Protein AF-A0A529VLB3-F1 (afdb_monomer)

Secondary structure (DSSP, 8-state):
------GGGHHHHHHHHHHTHHHHHHHHHHHHTT--HHHHTTB-GGGHHHHHHHHHHHHTS--

Sequence (63 aa):
GVVVVPVSMAPQVIEEAKKHHDWEEFSREKLMQGAPLQRYYPLHDDARGEYEEWRNARGRHGR

Mean predicted aligned error: 9.89 Å

Radius of gyration: 14.64 Å; Cα contacts (8 Å, |Δi|>4): 15; chains: 1; bounding box: 32×33×38 Å

Solvent-accessible surface area (backbone atoms only — not comparable to full-atom values): 3968 Å² total; per-residue (Å²): 139,88,84,89,76,61,76,91,47,46,67,58,52,55,53,54,60,64,69,42,54,71,54,53,53,52,46,50,53,41,42,74,73,70,45,67,63,71,56,56,54,73,68,40,78,85,48,47,63,63,49,52,54,51,51,57,58,55,70,66,72,78,122

pLDDT: mean 72.67, std 12.3, range [40.41, 96.06]

Foldseek 3Di:
DDDDDPPVCVVVCVVVVVVCPLLVVVLVVCVVVVHDSVCSVVPDPVCVVVSVVVVVVVVVVPD

Nearest PDB structures (foldseek):
  4m1p-assembly1_A  TM=3.876E-01  e=9.779E+00  Geobacillus thermodenitrificans NG80-2

Structure (mmCIF, N/CA/C/O backbone):
data_AF-A0A529VLB3-F1
#
_entry.id   AF-A0A529VLB3-F1
#
loop_
_atom_site.group_PDB
_atom_site.id
_atom_site.type_symbol
_atom_site.label_atom_id
_atom_site.label_alt_id
_atom_site.label_comp_id
_atom_site.label_asym_id
_atom_site.label_entity_id
_atom_site.label_seq_id
_atom_site.pdbx_PDB_ins_code
_atom_site.Cartn_x
_atom_site.Cartn_y
_atom_site.Cartn_z
_atom_site.occupancy
_atom_site.B_iso_or_equiv
_atom_site.auth_seq_id
_atom_site.auth_comp_id
_atom_site.auth_asym_id
_atom_site.auth_atom_id
_atom_site.pdbx_PDB_model_num
ATOM 1 N N . GLY A 1 1 ? -18.669 -3.706 -1.574 1.00 79.88 1 GLY A N 1
ATOM 2 C CA . GLY A 1 1 ? -18.928 -4.782 -0.592 1.00 79.88 1 GLY A CA 1
ATOM 3 C C . GLY A 1 1 ? -18.601 -4.285 0.803 1.00 79.88 1 GLY A C 1
ATOM 4 O O . GLY A 1 1 ? -18.097 -3.176 0.915 1.00 79.88 1 GLY A O 1
ATOM 5 N N . VAL A 1 2 ? -18.887 -5.073 1.841 1.00 88.56 2 VAL A N 1
ATOM 6 C CA . VAL A 1 2 ? -18.535 -4.755 3.239 1.00 88.56 2 VAL A CA 1
ATOM 7 C C . VAL A 1 2 ? -17.414 -5.687 3.685 1.00 88.56 2 VAL A C 1
ATOM 9 O O . VAL A 1 2 ? -17.472 -6.883 3.409 1.00 88.56 2 VAL A O 1
ATOM 12 N N . VAL A 1 3 ? -16.409 -5.139 4.367 1.00 89.25 3 VAL A N 1
ATOM 13 C CA . VAL A 1 3 ? -15.304 -5.896 4.967 1.00 89.25 3 VAL A CA 1
ATOM 14 C C . VAL A 1 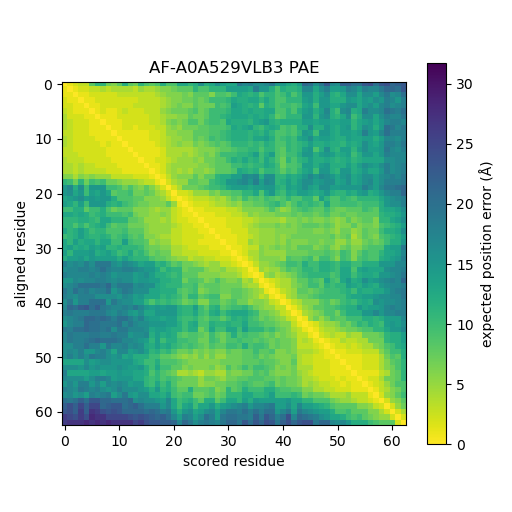3 ? -15.327 -5.647 6.471 1.00 89.25 3 VAL A C 1
ATOM 16 O O . VAL A 1 3 ? -15.410 -4.500 6.904 1.00 89.25 3 VAL A O 1
ATOM 19 N N . VAL A 1 4 ? -15.280 -6.717 7.265 1.00 92.75 4 VAL A N 1
ATOM 20 C CA . VAL A 1 4 ? -15.246 -6.643 8.731 1.00 92.75 4 VAL A CA 1
ATOM 21 C C . VAL A 1 4 ? -13.807 -6.837 9.190 1.00 92.75 4 VAL A C 1
ATOM 23 O O . VAL A 1 4 ? -13.190 -7.853 8.883 1.00 92.75 4 VAL A O 1
ATOM 26 N N . VAL A 1 5 ? -13.284 -5.862 9.931 1.00 90.69 5 VAL A N 1
ATOM 27 C CA . VAL A 1 5 ? -11.920 -5.879 10.472 1.00 90.69 5 VAL A CA 1
ATOM 28 C C . VAL A 1 5 ? -11.997 -6.003 11.998 1.00 90.69 5 VAL A C 1
ATOM 30 O O . VAL A 1 5 ? -12.713 -5.216 12.623 1.00 90.69 5 VAL A O 1
ATOM 33 N N . PRO A 1 6 ? -11.282 -6.956 12.625 1.00 96.06 6 PRO A N 1
ATOM 34 C CA . PRO A 1 6 ? -11.186 -7.032 14.081 1.00 96.06 6 PRO A CA 1
ATOM 35 C C . PRO A 1 6 ? -10.641 -5.732 14.684 1.00 96.06 6 PRO A C 1
ATOM 37 O O . PRO A 1 6 ? -9.670 -5.171 14.180 1.00 96.06 6 PRO A O 1
ATOM 40 N N . VAL A 1 7 ? -11.214 -5.271 15.801 1.00 94.69 7 VAL A N 1
ATOM 41 C CA . VAL A 1 7 ? -10.824 -3.987 16.423 1.00 94.69 7 VAL A CA 1
ATOM 42 C C . VAL A 1 7 ? -9.342 -3.934 16.811 1.00 94.69 7 VAL A C 1
ATOM 44 O O . VAL A 1 7 ? -8.711 -2.888 16.692 1.00 94.69 7 VAL A O 1
ATOM 47 N N . SER A 1 8 ? -8.755 -5.071 17.192 1.00 95.38 8 SER A N 1
ATOM 48 C CA . SER A 1 8 ? -7.326 -5.194 17.500 1.00 95.38 8 SER A CA 1
ATOM 49 C C . SER A 1 8 ? -6.418 -4.930 16.295 1.00 95.38 8 SER A C 1
ATOM 51 O O . SER A 1 8 ? -5.285 -4.496 16.477 1.00 95.38 8 SER A O 1
ATOM 53 N N . MET A 1 9 ? -6.914 -5.149 15.075 1.00 93.69 9 MET A N 1
ATOM 54 C CA . MET A 1 9 ? -6.189 -4.930 13.819 1.00 93.69 9 MET A CA 1
ATOM 55 C C . MET A 1 9 ? -6.438 -3.547 13.213 1.00 93.69 9 MET A C 1
ATOM 57 O O . MET A 1 9 ? -5.729 -3.154 12.289 1.00 93.69 9 MET A O 1
ATOM 61 N N . ALA A 1 10 ? -7.405 -2.785 13.732 1.00 90.56 10 ALA A N 1
ATOM 62 C CA . ALA A 1 10 ? -7.709 -1.440 13.253 1.00 90.56 10 ALA A CA 1
ATOM 63 C C . ALA A 1 10 ? -6.471 -0.524 13.124 1.00 90.56 10 ALA A C 1
ATOM 65 O O . ALA A 1 10 ? -6.308 0.065 12.055 1.00 90.56 10 ALA A O 1
ATOM 66 N N . PRO A 1 11 ? -5.562 -0.414 14.120 1.00 90.44 11 PRO A N 1
ATOM 67 C CA . PRO A 1 11 ? -4.388 0.450 13.979 1.00 90.44 11 PRO A CA 1
ATOM 68 C C . PRO A 1 11 ? -3.445 -0.003 12.857 1.00 90.44 11 PRO A C 1
ATOM 70 O O . PRO A 1 11 ? -2.951 0.837 12.111 1.00 90.44 11 PRO A O 1
ATOM 73 N N . GLN A 1 12 ? -3.249 -1.314 12.685 1.00 89.19 12 GLN A N 1
ATOM 74 C CA . GLN A 1 12 ? -2.387 -1.864 11.633 1.00 89.19 12 GLN A CA 1
ATOM 75 C C . GLN A 1 12 ? -2.987 -1.640 10.242 1.00 89.19 12 GLN A C 1
ATOM 77 O O . GLN A 1 12 ? -2.288 -1.219 9.329 1.00 89.19 12 GLN A O 1
ATOM 82 N N . VAL A 1 13 ? -4.296 -1.852 10.085 1.00 87.69 13 VAL A N 1
ATOM 83 C CA . VAL A 1 13 ? -4.994 -1.601 8.816 1.00 87.69 13 VAL A CA 1
ATOM 84 C C . VAL A 1 13 ? -4.951 -0.121 8.449 1.00 87.69 13 VAL A C 1
ATOM 86 O O . VAL A 1 13 ? -4.745 0.209 7.287 1.00 87.69 13 VAL A O 1
ATOM 89 N N . ILE A 1 14 ? -5.099 0.779 9.425 1.00 85.94 14 ILE A N 1
ATOM 90 C CA . ILE A 1 14 ? -4.954 2.222 9.196 1.00 85.94 14 ILE A CA 1
ATOM 91 C C . ILE A 1 14 ? -3.526 2.566 8.755 1.00 85.94 14 ILE A C 1
ATOM 93 O O . ILE A 1 14 ? -3.353 3.399 7.867 1.00 85.94 14 ILE A O 1
ATOM 97 N N . GLU A 1 15 ? -2.509 1.962 9.372 1.00 84.44 15 GLU A N 1
ATOM 98 C CA . GL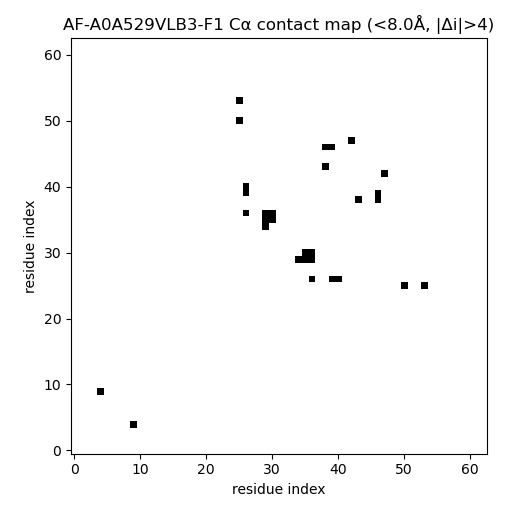U A 1 15 ? -1.109 2.187 9.007 1.00 84.44 15 GLU A CA 1
ATOM 99 C C . GLU A 1 15 ? -0.819 1.716 7.574 1.00 84.44 15 GLU A C 1
ATOM 101 O O . GLU A 1 15 ? -0.308 2.492 6.767 1.00 84.44 15 GLU A O 1
ATOM 106 N N . GLU A 1 16 ? -1.212 0.490 7.230 1.00 80.56 16 GLU A N 1
ATOM 107 C CA . GLU A 1 16 ? -1.000 -0.080 5.895 1.00 80.56 16 GLU A CA 1
ATOM 108 C C . GLU A 1 16 ? -1.807 0.667 4.825 1.00 80.56 16 GLU A C 1
ATOM 110 O O . GLU A 1 16 ? -1.263 1.038 3.787 1.00 80.56 16 GLU A O 1
ATOM 115 N N . ALA A 1 17 ? -3.075 1.002 5.087 1.00 76.75 17 ALA A N 1
ATOM 116 C CA . ALA A 1 17 ? -3.902 1.760 4.146 1.00 76.75 17 ALA A CA 1
ATOM 117 C C . ALA A 1 17 ? -3.311 3.142 3.818 1.00 76.75 17 ALA A C 1
ATOM 119 O O . ALA A 1 17 ? -3.439 3.620 2.691 1.00 76.75 17 ALA A O 1
ATOM 120 N N . LYS A 1 18 ? -2.626 3.780 4.776 1.00 71.00 18 LYS A N 1
ATOM 121 C CA . LYS A 1 18 ? -1.918 5.046 4.537 1.00 71.00 18 LYS A CA 1
ATOM 122 C C . LYS A 1 18 ? -0.679 4.875 3.659 1.00 71.00 18 LYS A C 1
ATOM 124 O O . LYS A 1 18 ? -0.358 5.791 2.910 1.00 71.00 18 LYS A O 1
ATOM 129 N N . LYS A 1 19 ? 0.012 3.732 3.725 1.00 66.69 19 LYS A N 1
ATOM 130 C CA . LYS A 1 19 ? 1.243 3.481 2.951 1.00 66.69 19 LYS A CA 1
ATOM 131 C C . LYS A 1 19 ? 0.995 3.296 1.454 1.00 66.69 19 LYS A C 1
ATOM 133 O O . LYS A 1 19 ? 1.912 3.507 0.666 1.00 66.69 19 LYS A O 1
ATOM 138 N N . HIS A 1 20 ? -0.214 2.908 1.052 1.00 63.09 20 HIS A N 1
ATOM 139 C CA . HIS A 1 20 ? -0.492 2.518 -0.332 1.00 63.09 20 HIS A CA 1
ATOM 140 C C . HIS A 1 20 ? -1.101 3.616 -1.210 1.00 63.09 20 HIS A C 1
ATOM 142 O O . HIS A 1 20 ? -1.258 3.382 -2.402 1.00 63.09 20 HIS A O 1
ATOM 148 N N . HIS A 1 21 ? -1.395 4.809 -0.684 1.00 60.97 21 HIS A N 1
ATOM 149 C CA . HIS A 1 21 ? -2.122 5.828 -1.453 1.00 60.97 21 HIS A CA 1
ATOM 150 C C . HIS A 1 21 ? -1.350 6.319 -2.692 1.00 60.97 21 HIS A C 1
ATOM 152 O O . HIS A 1 21 ? -1.885 6.312 -3.799 1.00 60.97 21 HIS A O 1
ATOM 158 N N . ASP A 1 22 ? -0.066 6.653 -2.533 1.00 64.25 22 ASP A N 1
ATOM 159 C CA . ASP A 1 22 ? 0.784 7.095 -3.650 1.00 64.25 22 ASP A CA 1
ATOM 160 C C . ASP A 1 22 ? 1.038 5.975 -4.671 1.00 64.25 22 ASP A C 1
ATOM 162 O O . ASP A 1 22 ? 1.156 6.203 -5.875 1.00 64.25 22 ASP A O 1
ATOM 166 N N . TRP A 1 23 ? 1.116 4.733 -4.194 1.00 67.38 23 TRP A N 1
ATOM 167 C CA . TRP A 1 23 ? 1.398 3.578 -5.041 1.00 67.38 23 TRP A CA 1
ATOM 168 C C . TRP A 1 23 ? 0.152 3.133 -5.824 1.00 67.38 23 TRP A C 1
ATOM 170 O O . TRP A 1 23 ? 0.252 2.734 -6.986 1.00 67.38 23 TRP A O 1
ATOM 180 N N . GLU A 1 24 ? -1.040 3.251 -5.249 1.00 69.75 24 GLU A N 1
ATOM 181 C CA . GLU A 1 24 ? -2.293 2.972 -5.950 1.00 69.75 24 GLU A CA 1
ATOM 182 C C . GLU A 1 24 ? -2.499 3.946 -7.123 1.00 69.75 24 GLU A C 1
ATOM 184 O O . GLU A 1 24 ? -2.878 3.531 -8.222 1.00 69.75 24 GLU A O 1
ATOM 189 N N . GLU A 1 25 ? -2.148 5.221 -6.930 1.00 73.31 25 GLU A N 1
ATOM 190 C CA . GLU A 1 25 ? -2.212 6.249 -7.969 1.00 73.31 25 GLU A CA 1
ATOM 191 C C . GLU A 1 25 ? -1.214 5.985 -9.109 1.00 73.31 25 GLU A C 1
ATOM 193 O O . GLU A 1 25 ? -1.603 5.941 -10.280 1.00 73.31 25 GLU A O 1
ATOM 198 N N . PHE A 1 26 ? 0.042 5.688 -8.768 1.00 73.25 26 PHE A N 1
ATOM 199 C CA . PHE A 1 26 ? 1.068 5.307 -9.741 1.00 73.25 26 PHE A CA 1
ATOM 200 C C . PHE A 1 26 ? 0.684 4.049 -10.532 1.00 73.25 26 PHE A C 1
ATOM 202 O O . PHE A 1 26 ? 0.785 4.019 -11.762 1.00 73.25 26 PHE A O 1
ATOM 209 N N . SER A 1 27 ? 0.198 3.014 -9.840 1.00 68.69 27 SER A N 1
ATOM 210 C CA . SER A 1 27 ? -0.224 1.761 -10.475 1.00 68.69 27 SER A CA 1
ATOM 211 C C . SER A 1 27 ? -1.394 2.004 -11.424 1.00 68.69 27 SER A C 1
ATOM 213 O O . SER A 1 27 ? -1.402 1.480 -12.536 1.00 68.69 27 SER A O 1
ATOM 215 N N . ARG A 1 28 ? -2.357 2.847 -11.033 1.00 75.19 28 ARG A N 1
ATOM 216 C CA . ARG A 1 28 ? -3.495 3.234 -11.874 1.00 75.19 28 ARG A CA 1
ATOM 217 C C . ARG A 1 28 ? -3.061 3.993 -13.128 1.00 75.19 28 ARG A C 1
ATOM 219 O O . ARG A 1 28 ? -3.573 3.702 -14.206 1.00 75.19 28 ARG A O 1
ATOM 226 N N . GLU A 1 29 ? -2.120 4.926 -13.026 1.00 74.75 29 GLU A N 1
ATOM 227 C CA . GLU A 1 29 ? -1.604 5.647 -14.198 1.00 74.75 29 GLU A CA 1
ATOM 228 C C . GLU A 1 29 ? -0.824 4.743 -15.149 1.00 74.75 29 GLU A C 1
ATOM 230 O O . GLU A 1 29 ? -1.008 4.825 -16.365 1.00 74.75 29 GLU A O 1
ATOM 235 N N . LYS A 1 30 ? 0.006 3.840 -14.618 1.00 74.81 30 LYS A N 1
ATOM 236 C CA . LYS A 1 30 ? 0.724 2.853 -15.433 1.00 74.81 30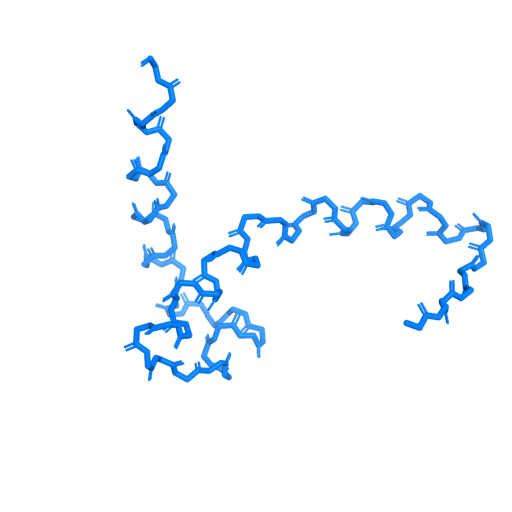 LYS A CA 1
ATOM 237 C C . LYS A 1 30 ? -0.238 1.872 -16.106 1.00 74.81 30 LYS A C 1
ATOM 239 O O . LYS A 1 30 ? -0.064 1.573 -17.286 1.00 74.81 30 LYS A O 1
ATOM 244 N N . LEU A 1 31 ? -1.304 1.455 -15.418 1.00 73.50 31 LEU A N 1
ATOM 245 C CA . LEU A 1 31 ? -2.381 0.661 -16.018 1.00 73.50 31 LEU A CA 1
ATOM 246 C C . LEU A 1 31 ? -3.077 1.395 -17.168 1.00 73.50 31 LEU A C 1
ATOM 248 O O . LEU A 1 31 ? -3.311 0.799 -18.216 1.00 73.50 31 LEU A O 1
ATOM 252 N N . MET A 1 32 ? -3.381 2.686 -17.003 1.00 74.44 32 MET A N 1
ATOM 253 C CA . MET A 1 32 ? -3.990 3.502 -18.063 1.00 74.44 32 MET A CA 1
ATOM 254 C C . MET A 1 32 ? -3.082 3.656 -19.290 1.00 74.44 32 MET A C 1
ATOM 256 O O . MET A 1 32 ? -3.581 3.770 -20.406 1.00 74.44 32 MET A O 1
ATOM 260 N N . GLN A 1 33 ? -1.762 3.610 -19.102 1.00 76.75 33 GLN A N 1
ATOM 261 C CA . GLN A 1 33 ? -0.770 3.625 -20.182 1.00 76.75 33 GLN A CA 1
ATOM 262 C C . GLN A 1 33 ? -0.575 2.248 -20.848 1.00 76.75 33 GLN A C 1
ATOM 264 O O . GLN A 1 33 ? 0.249 2.114 -21.750 1.00 76.75 33 GLN A O 1
ATOM 269 N N . GLY A 1 34 ? -1.329 1.224 -20.428 1.00 73.50 34 GLY A N 1
ATOM 270 C CA . GLY A 1 34 ? -1.263 -0.133 -20.979 1.00 73.50 34 GLY A CA 1
ATOM 271 C C . GLY A 1 34 ? -0.161 -1.003 -20.372 1.00 73.50 34 GLY A C 1
ATOM 272 O O . GLY A 1 34 ? 0.157 -2.059 -20.919 1.00 73.50 34 GLY A O 1
ATOM 273 N N . ALA A 1 35 ? 0.435 -0.583 -19.254 1.00 70.06 35 ALA A N 1
ATOM 274 C CA . ALA A 1 35 ? 1.486 -1.344 -18.600 1.00 70.06 35 ALA A CA 1
ATOM 275 C C . ALA A 1 35 ? 0.906 -2.490 -17.737 1.00 70.06 35 ALA A C 1
ATOM 277 O O . ALA A 1 35 ? -0.161 -2.346 -17.132 1.00 70.06 35 ALA A O 1
ATOM 278 N N . PRO A 1 36 ? 1.592 -3.644 -17.654 1.00 68.38 36 PRO A N 1
ATOM 279 C CA . PRO A 1 36 ? 1.080 -4.819 -16.954 1.00 68.38 36 PRO A CA 1
ATOM 280 C C . PRO A 1 36 ? 1.061 -4.630 -15.429 1.00 68.38 36 PRO A C 1
ATOM 282 O O . PRO A 1 36 ? 2.094 -4.370 -14.812 1.00 68.38 36 PRO A O 1
ATOM 285 N N . LEU A 1 37 ? -0.106 -4.855 -14.808 1.00 64.19 37 LEU A N 1
ATOM 286 C CA . LEU A 1 37 ? -0.331 -4.726 -13.356 1.00 64.19 37 LEU A CA 1
ATOM 287 C C . LEU A 1 37 ? 0.640 -5.561 -12.511 1.00 64.19 37 LEU A C 1
ATOM 289 O O . LEU A 1 37 ? 1.079 -5.127 -11.453 1.00 64.19 37 LEU A O 1
ATOM 293 N N . GLN A 1 38 ? 1.011 -6.743 -13.007 1.00 65.25 38 GLN A N 1
ATOM 294 C CA . GLN A 1 38 ? 1.909 -7.681 -12.327 1.00 65.25 38 GLN A CA 1
ATOM 295 C C . GLN A 1 38 ? 3.321 -7.121 -12.105 1.00 65.25 38 GLN A C 1
ATOM 297 O O . GLN A 1 38 ? 4.037 -7.608 -11.240 1.00 65.25 38 GLN A O 1
ATOM 302 N N . ARG A 1 39 ? 3.727 -6.096 -12.867 1.00 63.72 39 ARG A N 1
ATOM 303 C CA . ARG A 1 39 ? 5.025 -5.429 -12.691 1.00 63.72 39 ARG A CA 1
ATOM 304 C C . ARG A 1 39 ? 5.013 -4.416 -11.545 1.00 63.72 39 ARG A C 1
ATOM 306 O O . ARG A 1 39 ? 6.055 -4.115 -10.970 1.00 63.72 39 ARG A O 1
ATOM 313 N N . TYR A 1 40 ? 3.830 -3.903 -11.224 1.00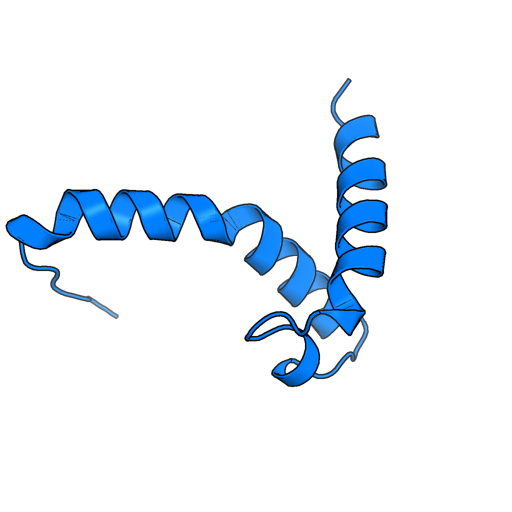 59.69 40 TYR A N 1
ATOM 314 C CA . TYR A 1 40 ? 3.631 -2.863 -10.225 1.00 59.69 40 TYR A CA 1
ATOM 315 C C . TYR A 1 40 ? 2.962 -3.388 -8.955 1.00 59.69 40 TYR A C 1
ATOM 317 O O . TYR A 1 40 ? 2.841 -2.624 -8.002 1.00 59.69 40 TYR A O 1
ATOM 325 N N . TYR A 1 41 ? 2.556 -4.665 -8.906 1.00 57.72 41 TYR A N 1
ATOM 326 C CA . TYR A 1 41 ? 1.974 -5.269 -7.711 1.00 57.72 41 TYR A CA 1
ATOM 327 C C . TYR A 1 41 ? 2.380 -6.743 -7.506 1.00 57.7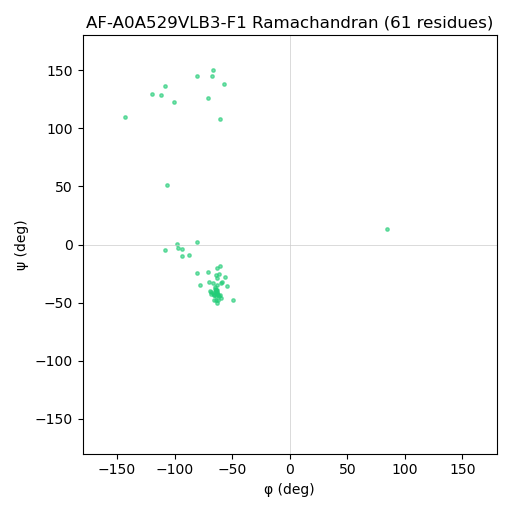2 41 TYR A C 1
ATOM 329 O O . TYR A 1 41 ? 1.884 -7.614 -8.227 1.00 57.72 41 TYR A O 1
ATOM 337 N N . PRO A 1 42 ? 3.209 -7.050 -6.487 1.00 60.38 42 PRO A N 1
ATOM 338 C CA . PRO A 1 42 ? 3.977 -6.117 -5.647 1.00 60.38 42 PRO A CA 1
ATOM 339 C C . PRO A 1 42 ? 5.069 -5.381 -6.456 1.00 60.38 42 PRO A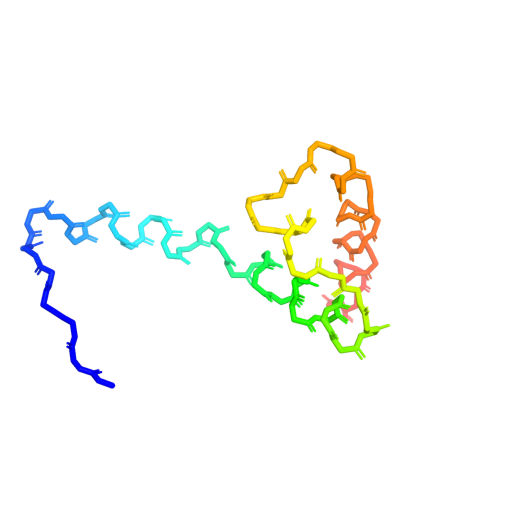 C 1
ATOM 341 O O . PRO A 1 42 ? 5.559 -5.911 -7.448 1.00 60.38 42 PRO A O 1
ATOM 344 N N . LEU A 1 43 ? 5.418 -4.147 -6.064 1.00 58.31 43 LEU A N 1
ATOM 345 C CA . LEU A 1 43 ? 6.342 -3.267 -6.790 1.00 58.31 43 LEU A CA 1
ATOM 346 C C . LEU A 1 43 ? 7.698 -3.960 -6.876 1.00 58.31 43 LEU A C 1
ATOM 348 O O . LEU A 1 43 ? 8.395 -4.094 -5.870 1.00 58.31 43 LEU A O 1
ATOM 352 N N . HIS A 1 44 ? 8.046 -4.424 -8.071 1.00 62.09 44 HIS A N 1
ATOM 353 C CA . HIS A 1 44 ? 9.349 -5.024 -8.305 1.00 62.09 44 HIS A CA 1
ATOM 354 C C . HIS A 1 44 ? 10.426 -3.939 -8.168 1.00 62.09 44 HIS A C 1
ATOM 356 O O . HIS A 1 44 ? 10.183 -2.788 -8.540 1.00 62.09 44 HIS A O 1
ATOM 362 N N . ASP A 1 45 ? 11.609 -4.282 -7.650 1.00 62.09 45 ASP A N 1
ATOM 363 C CA . ASP A 1 45 ? 12.687 -3.307 -7.390 1.00 62.09 45 ASP A CA 1
ATOM 364 C C . ASP A 1 45 ? 13.071 -2.523 -8.6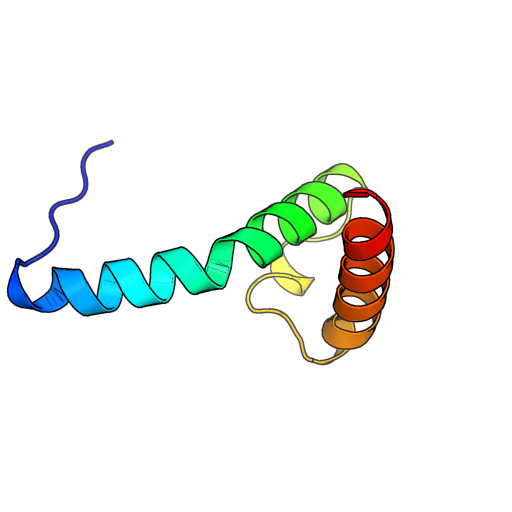69 1.00 62.09 45 ASP A C 1
ATOM 366 O O . ASP A 1 45 ? 13.384 -1.336 -8.607 1.00 62.09 45 ASP A O 1
ATOM 370 N N . ASP A 1 46 ? 12.882 -3.137 -9.845 1.00 66.00 46 ASP A N 1
ATOM 371 C CA . ASP A 1 46 ? 13.071 -2.526 -11.171 1.00 66.00 46 ASP A CA 1
ATOM 372 C C . ASP A 1 46 ? 12.162 -1.315 -11.457 1.00 66.00 46 ASP A C 1
ATOM 374 O O . ASP A 1 46 ? 12.502 -0.475 -12.286 1.00 66.00 46 ASP A O 1
ATOM 378 N N . ALA A 1 47 ? 11.000 -1.211 -10.805 1.00 64.56 47 ALA A N 1
ATOM 379 C CA . ALA A 1 47 ? 10.044 -0.114 -10.990 1.00 64.56 47 ALA A CA 1
ATOM 380 C C . ALA A 1 47 ? 10.247 1.034 -9.984 1.00 64.56 47 ALA A C 1
ATOM 382 O O . ALA A 1 47 ? 9.562 2.058 -10.074 1.00 64.56 47 ALA A O 1
ATOM 383 N N . ARG A 1 48 ? 11.183 0.891 -9.028 1.00 67.44 48 ARG A N 1
ATOM 384 C CA . ARG A 1 48 ? 11.448 1.910 -7.999 1.00 67.44 48 ARG A CA 1
ATOM 385 C C . ARG A 1 48 ? 11.981 3.209 -8.611 1.00 67.44 48 ARG A C 1
ATOM 387 O O . ARG A 1 48 ? 11.530 4.275 -8.209 1.00 67.44 48 ARG A O 1
ATOM 394 N N . GLY A 1 49 ? 12.850 3.123 -9.622 1.00 72.50 49 GLY A N 1
ATOM 395 C CA . GLY A 1 49 ? 13.385 4.302 -10.318 1.00 72.50 49 GLY A CA 1
ATOM 396 C C . GLY A 1 49 ? 12.297 5.127 -11.014 1.00 72.50 49 GLY A C 1
ATOM 397 O O . GLY A 1 49 ? 12.198 6.331 -10.799 1.00 72.50 49 GLY A O 1
ATOM 398 N N . GLU A 1 50 ? 11.403 4.471 -11.761 1.00 69.75 50 GLU A N 1
ATOM 399 C CA . GLU A 1 50 ? 10.274 5.149 -12.419 1.00 69.75 50 GLU A CA 1
ATOM 400 C C . GLU A 1 50 ? 9.297 5.779 -11.410 1.00 69.75 50 GLU A C 1
ATOM 402 O O . GLU A 1 50 ? 8.723 6.838 -11.672 1.00 69.75 50 GLU A O 1
ATOM 407 N N . TYR A 1 51 ? 9.098 5.132 -10.256 1.00 70.19 51 TYR A N 1
ATOM 408 C CA . TYR A 1 51 ? 8.257 5.652 -9.179 1.00 70.19 51 TYR A CA 1
ATOM 409 C C . TYR A 1 51 ? 8.875 6.884 -8.503 1.00 70.19 51 TYR A C 1
ATOM 411 O O . TYR A 1 51 ? 8.164 7.844 -8.208 1.00 70.19 51 TYR A O 1
ATOM 419 N N . GLU A 1 52 ? 10.191 6.897 -8.284 1.00 72.19 52 GLU A N 1
ATOM 420 C CA . GLU A 1 52 ? 10.901 8.049 -7.719 1.00 72.19 52 GLU A CA 1
ATOM 421 C C . GLU A 1 52 ? 10.858 9.266 -8.653 1.00 72.19 52 GLU A C 1
ATOM 423 O O . GLU A 1 52 ? 10.594 10.382 -8.196 1.00 72.19 52 GLU A O 1
ATOM 428 N N . GLU A 1 53 ? 11.037 9.069 -9.963 1.00 79.00 53 GLU A N 1
ATOM 429 C CA . GLU A 1 53 ? 10.891 10.140 -10.957 1.00 79.00 53 GLU A CA 1
ATOM 430 C C . GLU A 1 53 ? 9.457 10.681 -11.011 1.00 79.00 53 GLU A C 1
ATOM 432 O O . GLU A 1 53 ? 9.244 11.897 -10.987 1.00 79.00 53 GLU A O 1
ATOM 437 N N . TRP A 1 54 ? 8.464 9.788 -11.001 1.00 75.75 54 TRP A N 1
ATOM 438 C CA . TRP A 1 54 ? 7.049 10.153 -10.953 1.00 75.75 54 TRP A CA 1
ATOM 439 C C . TRP A 1 54 ? 6.695 10.936 -9.678 1.00 75.75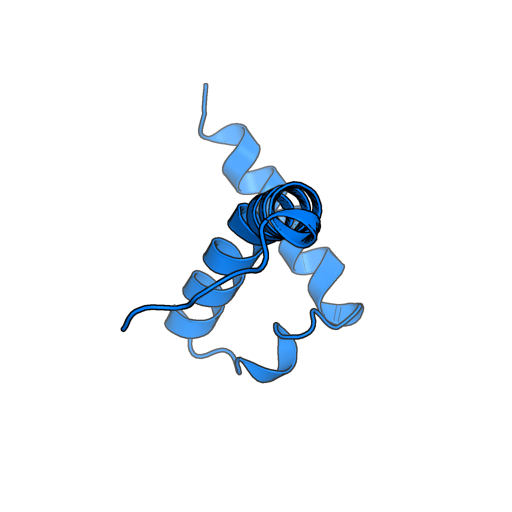 54 TRP A C 1
ATOM 441 O O . TRP A 1 54 ? 6.052 11.988 -9.753 1.00 75.75 54 TRP A O 1
ATOM 451 N N . ARG A 1 55 ? 7.181 10.490 -8.510 1.00 72.81 55 ARG A N 1
ATOM 452 C CA . ARG A 1 55 ? 6.976 11.175 -7.224 1.00 72.81 55 ARG A CA 1
ATOM 453 C C . ARG A 1 55 ? 7.602 12.572 -7.243 1.00 72.81 55 ARG A C 1
ATOM 455 O O . ARG A 1 55 ? 6.972 13.534 -6.804 1.00 72.81 55 ARG A O 1
ATOM 462 N N . ASN A 1 56 ? 8.818 12.704 -7.774 1.00 75.69 56 ASN A N 1
ATOM 463 C CA . ASN A 1 56 ? 9.510 13.991 -7.888 1.00 75.69 56 ASN A CA 1
ATOM 464 C C . ASN A 1 56 ? 8.798 14.962 -8.844 1.00 75.69 56 ASN A C 1
ATOM 466 O O . ASN A 1 56 ? 8.745 16.165 -8.573 1.00 75.69 56 ASN A O 1
ATOM 470 N N . ALA A 1 57 ? 8.224 14.458 -9.939 1.00 75.31 57 ALA A N 1
ATOM 471 C CA . ALA A 1 57 ? 7.436 15.265 -10.866 1.00 75.31 57 ALA A CA 1
ATOM 472 C C . ALA A 1 57 ? 6.148 15.799 -10.212 1.00 75.31 57 ALA A C 1
ATOM 474 O O . ALA A 1 57 ? 5.847 16.989 -10.328 1.00 75.31 57 ALA A O 1
ATOM 475 N N . ARG A 1 58 ? 5.430 14.957 -9.455 1.00 68.88 58 ARG A N 1
ATOM 476 C CA . ARG A 1 58 ? 4.207 15.341 -8.724 1.00 68.88 58 ARG A CA 1
ATOM 477 C C . ARG A 1 58 ? 4.466 16.294 -7.557 1.00 68.88 58 ARG A C 1
ATOM 479 O O . ARG A 1 58 ? 3.731 17.265 -7.393 1.00 68.88 58 ARG A O 1
ATOM 486 N N . GLY A 1 59 ? 5.537 16.083 -6.789 1.00 58.62 59 GLY A N 1
ATOM 487 C CA . GLY A 1 59 ? 5.914 16.955 -5.667 1.00 58.62 59 GLY A CA 1
ATOM 488 C C . GLY A 1 59 ? 6.206 18.408 -6.074 1.00 58.62 59 GLY A C 1
ATOM 489 O O . GLY A 1 59 ? 6.148 19.309 -5.240 1.00 58.62 59 GLY A O 1
ATOM 490 N N . ARG A 1 60 ? 6.474 18.667 -7.363 1.00 55.41 60 ARG A N 1
ATOM 491 C CA . ARG A 1 60 ? 6.657 20.022 -7.914 1.00 55.41 60 ARG A CA 1
ATOM 492 C C . ARG A 1 60 ? 5.365 20.706 -8.371 1.00 55.41 60 ARG A C 1
ATOM 494 O O . ARG A 1 60 ? 5.436 21.894 -8.672 1.00 55.41 60 ARG A O 1
ATOM 501 N N . HIS A 1 61 ? 4.223 20.016 -8.422 1.00 46.16 61 HIS A N 1
ATOM 502 C CA . HIS A 1 61 ? 2.954 20.579 -8.914 1.00 46.16 61 HIS A CA 1
ATOM 503 C C . HIS A 1 61 ? 2.009 21.078 -7.802 1.00 46.16 61 HIS A C 1
ATOM 505 O O . HIS A 1 61 ? 0.930 21.579 -8.095 1.00 46.16 61 HIS A O 1
ATOM 511 N N . GLY A 1 62 ? 2.411 20.965 -6.532 1.00 48.09 62 GLY A N 1
ATOM 512 C CA . GLY A 1 62 ? 1.665 21.466 -5.372 1.00 48.09 62 GLY A CA 1
ATOM 513 C C . GLY A 1 62 ? 2.286 22.714 -4.741 1.00 48.09 62 GLY A C 1
ATOM 514 O O . GLY A 1 62 ? 2.552 22.700 -3.540 1.00 48.09 62 GLY A O 1
ATOM 515 N N . ARG A 1 63 ? 2.577 23.756 -5.531 1.00 4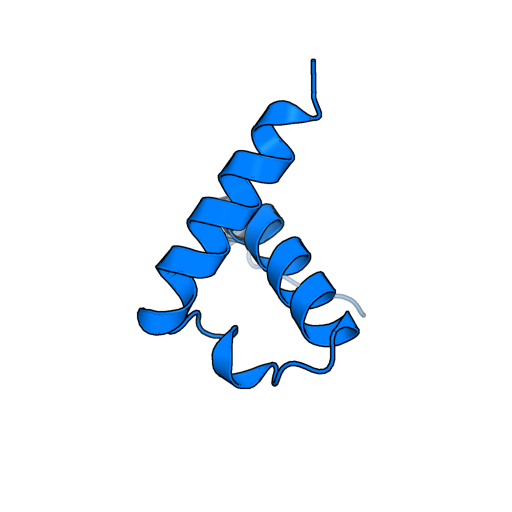0.41 63 ARG A N 1
ATOM 516 C CA . ARG A 1 63 ? 3.027 25.059 -5.016 1.00 40.41 63 ARG A CA 1
ATOM 517 C C . ARG A 1 63 ? 2.172 26.198 -5.546 1.00 40.41 63 ARG A C 1
ATOM 519 O O . ARG A 1 63 ? 1.880 26.170 -6.760 1.00 40.41 63 ARG A O 1
#